Protein AF-A0A934NDJ3-F1 (afdb_monomer_lite)

Foldseek 3Di:
DDDPVCPDPVNVVVVVVVVVVVVVVVPPVVCVVVCCCPPVVDDPVRVVVVVVVVVVVVVVVCVVVVVVVVPDPDPDD

Organism: NCBI:txid3127016

Secondary structure (DSSP, 8-state):
---GGGG-HHHHHHHHHHHHHHHHHHHSTTHHHHHHHHTS---HHHHHHHHHHHHHHHHHHHHHHHHHHHTS-----

InterPro domains:
  IPR036259 MFS transporter superfamily [G3DSA:1.20.1250.20] (5-77)
  IPR036259 MFS transporter superfamily [SSF103473] (3-74)

Sequence (77 aa):
MRNPLVRTRPLRQLTLANALLGLSSSLAPPFVPIWLTTLVGASPTQIGLLLTLSGAGGVLVSTAFGSLSDQLPSRSR

pLDDT: mean 87.38, std 12.7, range [44.12, 97.75]

Radius of gyration: 18.46 Å; chains: 1; bounding box: 49×24×44 Å

Structure (mmCIF, N/CA/C/O backbone):
data_AF-A0A934NDJ3-F1
#
_entry.id   AF-A0A934NDJ3-F1
#
loop_
_atom_site.group_PDB
_atom_site.id
_atom_site.type_symbol
_atom_site.label_atom_id
_atom_site.label_alt_id
_atom_site.label_comp_id
_atom_site.label_asym_id
_atom_site.label_entity_id
_atom_site.label_seq_id
_atom_site.pdbx_PDB_ins_code
_atom_site.Cartn_x
_atom_site.Cartn_y
_atom_site.Cartn_z
_atom_site.occupancy
_atom_site.B_iso_or_equiv
_atom_site.auth_seq_id
_atom_site.auth_comp_id
_atom_site.auth_asym_id
_atom_site.auth_atom_id
_atom_site.pdbx_PDB_model_num
ATOM 1 N N . MET A 1 1 ? 32.022 12.269 -5.385 1.00 49.44 1 MET A N 1
ATOM 2 C CA . MET A 1 1 ? 31.884 11.633 -6.716 1.00 49.44 1 MET A CA 1
ATOM 3 C C . MET A 1 1 ? 30.456 11.853 -7.220 1.00 49.44 1 MET A C 1
ATOM 5 O O . MET A 1 1 ? 29.533 11.287 -6.653 1.00 49.44 1 MET A O 1
ATOM 9 N N . ARG A 1 2 ? 30.234 12.754 -8.191 1.00 53.88 2 ARG A N 1
ATOM 10 C CA . ARG A 1 2 ? 28.895 13.039 -8.753 1.00 53.88 2 ARG A CA 1
ATOM 11 C C . ARG A 1 2 ? 28.593 12.007 -9.844 1.00 53.88 2 ARG A C 1
ATOM 13 O O . ARG A 1 2 ? 29.173 12.090 -10.918 1.00 53.88 2 ARG A O 1
ATOM 20 N N . ASN A 1 3 ? 27.744 11.025 -9.549 1.00 58.56 3 ASN A N 1
ATOM 21 C CA . ASN A 1 3 ? 27.456 9.926 -10.471 1.00 58.56 3 ASN A CA 1
ATOM 22 C C . ASN A 1 3 ? 26.549 10.417 -11.631 1.00 58.56 3 ASN A C 1
ATOM 24 O O . ASN A 1 3 ? 25.428 10.863 -11.363 1.00 58.56 3 ASN A O 1
ATOM 28 N N . PRO A 1 4 ? 27.000 10.380 -12.902 1.00 60.84 4 PRO A N 1
ATOM 29 C CA . PRO A 1 4 ? 26.267 10.930 -14.053 1.00 60.84 4 PRO A CA 1
ATOM 30 C C . PRO A 1 4 ? 24.914 10.246 -14.319 1.00 60.84 4 PRO A C 1
ATOM 32 O O . PRO A 1 4 ? 24.045 10.839 -14.959 1.00 60.84 4 PRO A O 1
ATOM 35 N N . LEU A 1 5 ? 24.691 9.052 -13.761 1.00 60.41 5 LEU A N 1
ATOM 36 C CA . LEU A 1 5 ? 23.437 8.298 -13.870 1.00 60.41 5 LEU A CA 1
ATOM 37 C C . LEU A 1 5 ? 22.241 8.991 -13.186 1.00 60.41 5 LEU A C 1
ATOM 39 O O . LEU A 1 5 ? 21.100 8.794 -13.602 1.00 60.41 5 LEU A O 1
ATOM 43 N N . VAL A 1 6 ? 22.488 9.867 -12.200 1.00 60.78 6 VAL A N 1
ATOM 44 C CA . VAL A 1 6 ? 21.438 10.580 -11.441 1.00 60.78 6 VAL A CA 1
ATOM 45 C C . VAL A 1 6 ? 20.737 11.671 -12.278 1.00 60.78 6 VAL A C 1
ATOM 47 O O . VAL A 1 6 ? 19.677 12.173 -11.913 1.00 60.78 6 VAL A O 1
ATOM 50 N N . ARG A 1 7 ? 21.306 12.054 -13.430 1.00 66.25 7 ARG A N 1
ATOM 51 C CA . ARG A 1 7 ? 20.818 13.175 -14.256 1.00 66.25 7 ARG A CA 1
ATOM 52 C C . ARG A 1 7 ? 19.945 12.782 -15.445 1.00 66.25 7 ARG A C 1
ATOM 54 O O . ARG A 1 7 ? 19.539 13.667 -16.200 1.00 66.25 7 ARG A O 1
ATOM 61 N N . THR A 1 8 ? 19.631 11.504 -15.633 1.00 81.94 8 THR A N 1
ATOM 62 C CA . THR A 1 8 ? 18.778 11.100 -16.757 1.00 81.94 8 THR A CA 1
ATOM 63 C C . THR A 1 8 ? 17.321 11.517 -16.505 1.00 81.94 8 THR A C 1
ATOM 65 O O . THR A 1 8 ? 16.791 11.403 -15.397 1.00 81.94 8 THR A O 1
ATOM 68 N N . ARG A 1 9 ? 16.655 12.039 -17.545 1.00 83.25 9 ARG A N 1
ATOM 69 C CA . ARG A 1 9 ? 15.233 12.423 -17.508 1.00 83.25 9 ARG A CA 1
ATOM 70 C C . ARG A 1 9 ? 14.312 11.310 -16.958 1.00 83.25 9 ARG A C 1
ATOM 72 O O . ARG A 1 9 ? 13.495 11.655 -16.102 1.00 83.25 9 ARG A O 1
ATOM 79 N N . PRO A 1 10 ? 14.449 10.024 -17.358 1.00 85.19 10 PRO A N 1
ATOM 80 C CA . PRO A 1 10 ? 13.619 8.941 -16.819 1.00 85.19 10 PRO A CA 1
ATOM 81 C C . PRO A 1 10 ? 13.853 8.687 -15.329 1.00 85.19 10 PRO A C 1
ATOM 83 O O . PRO A 1 10 ? 12.892 8.523 -14.583 1.00 85.19 10 PRO A O 1
ATOM 86 N N . LEU A 1 11 ? 15.101 8.730 -14.856 1.00 85.94 11 LEU A N 1
ATOM 87 C CA . LEU A 1 11 ? 15.385 8.532 -13.436 1.00 85.94 11 LEU A CA 1
ATOM 88 C C . LEU A 1 11 ? 14.788 9.660 -12.589 1.00 85.94 11 LEU A C 1
ATOM 90 O O . LEU A 1 11 ? 14.164 9.386 -11.573 1.00 85.94 11 LEU A O 1
ATOM 94 N N . ARG A 1 12 ? 14.865 10.916 -13.049 1.00 88.00 12 ARG A N 1
ATOM 95 C CA . ARG A 1 12 ? 14.199 12.043 -12.375 1.00 88.00 12 ARG A CA 1
ATOM 96 C C . ARG A 1 12 ? 12.678 11.866 -12.309 1.00 88.00 12 ARG A C 1
ATOM 98 O O . ARG A 1 12 ? 12.078 12.202 -11.293 1.00 88.00 12 ARG A O 1
ATOM 105 N N . GLN A 1 13 ? 12.058 11.363 -13.379 1.00 90.69 13 GLN A N 1
ATOM 106 C CA . GLN A 1 13 ? 10.619 11.076 -13.406 1.00 90.69 13 GLN A CA 1
ATOM 107 C C . GLN A 1 13 ? 10.252 9.961 -12.425 1.00 90.69 13 GLN A C 1
ATOM 109 O O . GLN A 1 13 ? 9.302 10.127 -11.666 1.00 90.69 13 GLN A O 1
ATOM 114 N N . LEU A 1 14 ? 11.029 8.876 -12.386 1.00 90.56 14 LEU A N 1
ATOM 115 C CA . LEU A 1 14 ? 10.842 7.787 -11.426 1.00 90.56 14 LEU A CA 1
ATOM 116 C C . LEU A 1 14 ? 11.030 8.263 -9.985 1.00 90.56 14 LEU A C 1
ATOM 118 O O . LEU A 1 14 ? 10.199 7.963 -9.136 1.00 90.56 14 LEU A O 1
ATOM 122 N N . THR A 1 15 ? 12.071 9.051 -9.705 1.00 92.44 15 THR A N 1
ATOM 123 C CA . THR A 1 15 ? 12.289 9.627 -8.372 1.00 92.44 15 THR A CA 1
ATOM 124 C C . THR A 1 15 ? 11.118 10.510 -7.952 1.00 92.44 15 THR A C 1
ATOM 126 O O . THR A 1 15 ? 10.651 10.388 -6.825 1.00 92.44 15 THR A O 1
ATOM 129 N N . LEU A 1 16 ? 10.610 11.365 -8.847 1.00 94.25 16 LEU A N 1
ATOM 130 C CA . LEU A 1 16 ? 9.454 12.212 -8.551 1.00 94.25 16 LEU A CA 1
ATOM 131 C C . LEU A 1 16 ? 8.188 11.37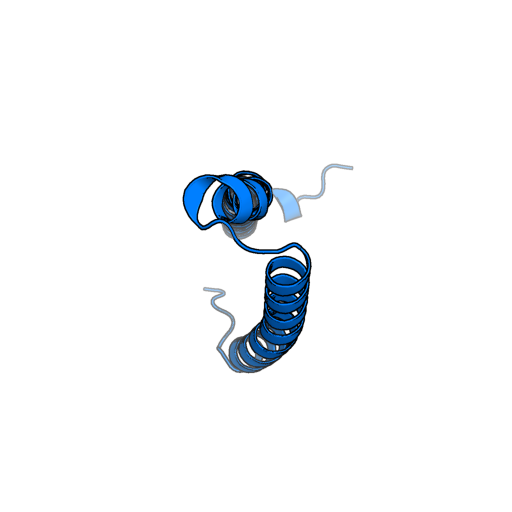9 -8.315 1.00 94.25 16 LEU A C 1
ATOM 133 O O . LEU A 1 16 ? 7.481 11.620 -7.341 1.00 94.25 16 LEU A O 1
ATOM 137 N N . ALA A 1 17 ? 7.921 10.387 -9.166 1.00 94.69 17 ALA A N 1
ATOM 138 C CA . ALA A 1 17 ? 6.781 9.490 -9.006 1.00 94.69 17 ALA A CA 1
ATOM 139 C C . ALA A 1 17 ? 6.843 8.744 -7.664 1.00 94.69 17 ALA A C 1
ATOM 141 O O . ALA A 1 17 ? 5.860 8.717 -6.926 1.00 94.69 17 ALA A O 1
ATOM 142 N N . ASN A 1 18 ? 8.015 8.215 -7.307 1.00 94.44 18 ASN A N 1
ATOM 143 C CA . ASN A 1 18 ? 8.198 7.485 -6.058 1.00 94.44 18 ASN A CA 1
ATOM 144 C C . ASN A 1 18 ? 8.113 8.406 -4.830 1.00 94.44 18 ASN A C 1
ATOM 146 O O . ASN A 1 18 ? 7.576 8.010 -3.800 1.00 94.44 18 ASN A O 1
ATOM 150 N N . ALA A 1 19 ? 8.585 9.652 -4.941 1.00 95.06 19 ALA A N 1
ATOM 151 C CA . ALA A 1 19 ? 8.448 10.650 -3.883 1.00 95.06 19 ALA A CA 1
ATOM 152 C C . ALA A 1 19 ? 6.981 11.036 -3.646 1.00 95.06 19 ALA A C 1
ATOM 154 O O . ALA A 1 19 ? 6.546 11.099 -2.499 1.00 95.06 19 ALA A O 1
ATOM 155 N N . LEU A 1 20 ? 6.204 11.249 -4.713 1.00 95.81 20 LEU A N 1
ATOM 156 C CA . LEU A 1 20 ? 4.773 11.550 -4.610 1.00 95.81 20 LEU A CA 1
ATOM 157 C C . LEU A 1 20 ? 3.989 10.372 -4.021 1.00 95.81 20 LEU A C 1
ATOM 159 O O . LEU A 1 20 ? 3.143 10.574 -3.148 1.00 95.81 20 LEU A O 1
ATOM 163 N N . LEU A 1 21 ? 4.307 9.146 -4.445 1.00 94.25 21 LEU A N 1
ATOM 164 C CA . LEU A 1 21 ? 3.722 7.935 -3.874 1.00 94.25 21 LEU A CA 1
ATOM 165 C C . LEU A 1 21 ? 4.067 7.796 -2.384 1.00 94.25 21 LEU A C 1
ATOM 167 O O . LEU A 1 21 ? 3.180 7.544 -1.568 1.00 94.25 21 LEU A O 1
ATOM 171 N N . GLY A 1 22 ? 5.334 8.006 -2.017 1.00 92.88 22 GLY A N 1
ATOM 172 C CA . GLY A 1 22 ? 5.796 7.965 -0.630 1.00 92.88 22 GLY A CA 1
ATOM 173 C C . GLY A 1 22 ? 5.133 9.031 0.245 1.00 92.88 22 GLY A C 1
ATOM 174 O O . GLY A 1 22 ? 4.709 8.732 1.360 1.00 92.88 22 GLY A O 1
ATOM 175 N N . LEU A 1 23 ? 4.966 10.249 -0.276 1.00 94.19 23 LEU A N 1
ATOM 176 C CA . LEU A 1 23 ? 4.263 11.334 0.408 1.00 94.19 23 LEU A CA 1
ATOM 177 C C . LEU A 1 23 ? 2.796 10.967 0.662 1.00 94.19 23 LEU A C 1
ATOM 179 O O . LEU A 1 23 ? 2.326 11.059 1.793 1.00 94.19 23 LEU A O 1
ATOM 183 N N . SER A 1 24 ? 2.090 10.490 -0.365 1.00 91.50 24 SER A N 1
ATOM 184 C CA . SER A 1 24 ? 0.702 10.029 -0.231 1.00 91.50 24 SER A CA 1
ATOM 185 C C . SER A 1 24 ? 0.573 8.900 0.800 1.00 91.50 24 SER A C 1
ATOM 187 O O . SER A 1 24 ? -0.289 8.955 1.681 1.00 91.50 24 SER A O 1
ATOM 189 N N . SER A 1 25 ? 1.495 7.937 0.751 1.00 89.81 25 SER A N 1
ATOM 190 C CA . SER A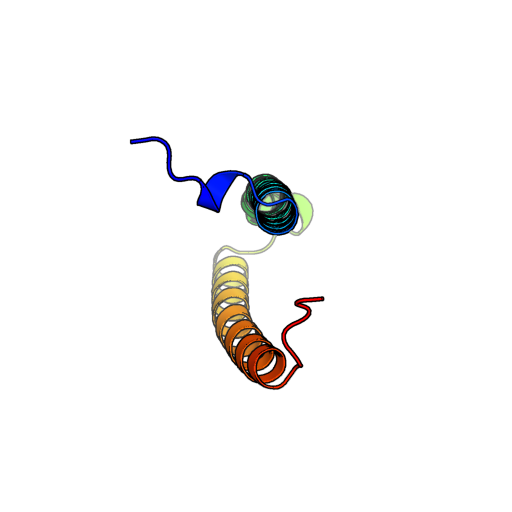 1 25 ? 1.545 6.790 1.667 1.00 89.81 25 SER A CA 1
ATOM 191 C C . SER A 1 25 ? 1.943 7.171 3.093 1.00 89.81 25 SER A C 1
ATOM 193 O O . SER A 1 25 ? 1.720 6.397 4.012 1.00 89.81 25 SER A O 1
ATOM 195 N N . SER A 1 26 ? 2.530 8.348 3.304 1.00 91.06 26 SER A N 1
ATOM 196 C CA . SER A 1 26 ? 2.876 8.845 4.642 1.00 91.06 26 SER A CA 1
ATOM 197 C C . SER A 1 26 ? 1.724 9.622 5.276 1.00 91.06 26 SER A C 1
ATOM 199 O O . SER A 1 26 ? 1.626 9.691 6.497 1.00 91.06 26 SER A O 1
ATOM 201 N N . LEU A 1 27 ? 0.845 10.201 4.453 1.00 90.38 27 LEU A N 1
ATOM 202 C CA . LEU A 1 27 ? -0.290 10.983 4.926 1.00 90.38 27 LEU A CA 1
ATOM 203 C C . LEU A 1 27 ? -1.469 10.091 5.298 1.00 90.38 27 LEU A C 1
ATOM 205 O O . LEU A 1 27 ? -1.953 10.196 6.410 1.00 90.38 27 LEU A O 1
ATOM 209 N N . ALA A 1 28 ? -1.940 9.213 4.412 1.00 85.50 28 ALA A N 1
ATOM 210 C CA . ALA A 1 28 ? -3.229 8.540 4.618 1.00 85.50 28 ALA A CA 1
ATOM 211 C C . ALA A 1 28 ? -3.239 7.419 5.687 1.00 85.50 28 ALA A C 1
ATOM 213 O O . ALA A 1 28 ? -4.128 7.432 6.543 1.00 85.50 28 ALA A O 1
ATOM 214 N N . PRO A 1 29 ? -2.288 6.463 5.704 1.00 88.00 29 PRO A N 1
ATOM 215 C CA . PRO A 1 29 ? -2.335 5.308 6.605 1.00 88.00 29 PRO A CA 1
ATOM 216 C C . PRO A 1 29 ? -2.423 5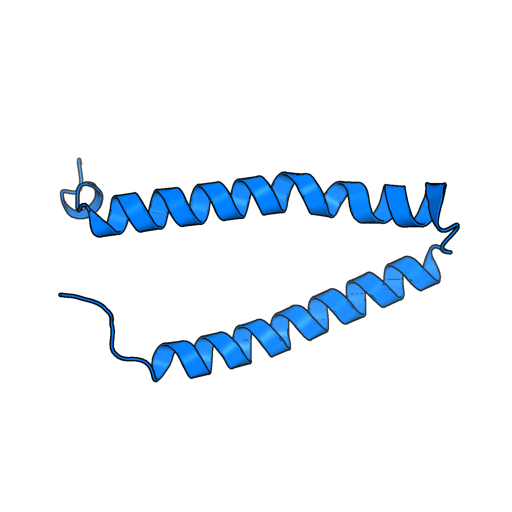.616 8.108 1.00 88.00 29 PRO A C 1
ATOM 218 O O . PRO A 1 29 ? -3.214 4.946 8.775 1.00 88.00 29 PRO A O 1
ATOM 221 N N . PRO A 1 30 ? -1.699 6.602 8.681 1.00 87.38 30 PRO A N 1
ATOM 222 C CA . PRO A 1 30 ? -1.780 6.862 10.120 1.00 87.38 30 PRO A CA 1
ATOM 223 C C . PRO A 1 30 ? -3.160 7.357 10.579 1.00 87.38 30 PRO A C 1
ATOM 225 O O . PRO A 1 30 ? -3.502 7.184 11.747 1.00 87.38 30 PRO A O 1
ATOM 228 N N . PHE A 1 31 ? -3.985 7.919 9.687 1.00 90.94 31 PHE A N 1
ATOM 229 C CA . PHE A 1 31 ? -5.342 8.356 10.037 1.00 90.94 31 PHE A CA 1
ATOM 230 C C . PHE A 1 31 ? -6.377 7.227 9.991 1.00 90.94 31 PHE A C 1
ATOM 232 O O . PHE A 1 31 ? -7.455 7.377 10.564 1.00 90.94 31 PHE A O 1
ATOM 239 N N . VAL A 1 32 ? -6.071 6.089 9.360 1.00 89.75 32 VAL A N 1
ATOM 240 C CA . VAL A 1 32 ? -7.025 4.976 9.212 1.00 89.75 32 VAL A CA 1
ATOM 241 C C . VAL A 1 32 ? -7.448 4.384 10.566 1.00 89.75 32 VAL A C 1
ATOM 243 O O . VAL A 1 32 ? -8.654 4.261 10.788 1.00 89.75 32 VAL A O 1
ATOM 246 N N . PRO A 1 33 ? -6.540 4.076 11.517 1.00 88.25 33 PRO A N 1
ATOM 247 C CA . PRO A 1 33 ? -6.943 3.580 12.835 1.00 88.25 33 PRO A CA 1
ATOM 248 C C . PRO A 1 33 ? -7.750 4.613 13.631 1.00 88.25 33 PRO A C 1
ATOM 250 O O . PRO A 1 33 ? -8.696 4.256 14.331 1.00 88.25 33 PRO A O 1
ATOM 253 N N . ILE A 1 34 ? -7.410 5.900 13.499 1.00 91.31 34 ILE A N 1
ATOM 254 C CA . ILE A 1 34 ? -8.137 6.994 14.155 1.00 91.31 34 ILE A CA 1
ATOM 255 C C . ILE A 1 34 ? -9.561 7.068 13.601 1.00 91.31 34 ILE A C 1
ATOM 257 O O . ILE A 1 34 ? -10.514 7.104 14.369 1.00 91.31 34 ILE A O 1
ATOM 261 N N . TRP A 1 35 ? -9.733 7.020 12.282 1.00 93.06 35 TRP A N 1
ATOM 262 C CA . TRP A 1 35 ? -11.051 7.017 11.645 1.00 93.06 35 TRP A CA 1
ATOM 263 C C . TRP A 1 35 ? -11.883 5.783 12.038 1.00 93.06 35 TRP A C 1
ATOM 265 O O . TRP A 1 35 ? -13.047 5.915 12.418 1.00 93.06 35 TRP A O 1
ATOM 275 N N . LEU A 1 36 ? -11.273 4.592 12.036 1.00 94.12 36 LEU A N 1
ATOM 276 C CA . LEU A 1 36 ? -11.940 3.348 12.433 1.00 94.12 36 LEU A CA 1
ATOM 277 C C . LEU A 1 36 ? -12.409 3.374 13.890 1.00 94.12 36 LEU A C 1
ATOM 279 O O . LEU A 1 36 ? -13.509 2.923 14.189 1.00 94.12 36 LEU A O 1
ATOM 283 N N . THR A 1 37 ? -11.603 3.913 14.801 1.00 94.00 37 THR A N 1
ATOM 284 C CA . THR A 1 37 ? -11.979 3.989 16.2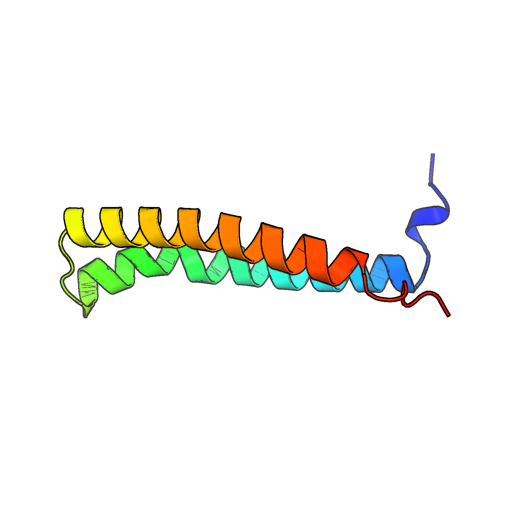21 1.00 94.00 37 THR A CA 1
ATOM 285 C C . THR A 1 37 ? -12.993 5.097 16.496 1.00 94.00 37 THR A C 1
ATOM 287 O O . THR A 1 37 ? -13.952 4.870 17.226 1.00 94.00 37 THR A O 1
ATOM 290 N N . THR A 1 38 ? -12.811 6.284 15.909 1.00 93.88 38 THR A N 1
ATOM 291 C CA . THR A 1 38 ? -13.603 7.480 16.255 1.00 93.88 38 THR A CA 1
ATOM 292 C C . THR A 1 38 ? -14.929 7.589 15.513 1.00 93.88 38 THR A C 1
ATOM 294 O O . THR A 1 38 ? -15.909 8.036 16.102 1.00 93.88 38 THR A O 1
ATOM 297 N N . LEU A 1 39 ? -14.979 7.195 14.238 1.00 94.25 39 LEU A N 1
ATOM 298 C CA . LEU A 1 39 ? -16.166 7.363 13.392 1.00 94.25 39 LEU A CA 1
ATOM 299 C C . LEU A 1 39 ? -16.884 6.043 13.118 1.00 94.25 39 LEU A C 1
ATOM 301 O O . LEU A 1 39 ? -18.108 6.029 13.031 1.00 94.25 39 LEU A O 1
ATOM 305 N N . VAL A 1 40 ? -16.144 4.939 12.996 1.00 94.56 40 VAL A N 1
ATOM 306 C CA . VAL A 1 40 ? -16.735 3.610 12.753 1.00 94.56 40 VAL A CA 1
ATOM 307 C C . VAL A 1 40 ? -17.028 2.869 14.063 1.00 94.56 40 VAL A C 1
ATOM 309 O O . VAL A 1 40 ? -17.885 1.990 14.089 1.00 94.56 40 VAL A O 1
ATOM 312 N N . GLY A 1 41 ? -16.348 3.224 15.159 1.00 94.69 41 GLY A N 1
ATOM 313 C CA . GLY A 1 41 ? -16.478 2.528 16.441 1.00 94.69 41 GLY A CA 1
ATOM 314 C C . GLY A 1 41 ? -15.912 1.104 16.414 1.00 94.69 41 GLY A C 1
ATOM 315 O O . GLY A 1 41 ? -16.374 0.240 17.157 1.00 94.69 41 GLY A O 1
ATOM 316 N N . ALA A 1 42 ? -14.941 0.835 15.536 1.00 94.00 42 ALA A N 1
ATOM 317 C CA . ALA A 1 42 ? -14.347 -0.485 15.380 1.00 94.00 42 ALA A CA 1
ATOM 318 C C . ALA A 1 42 ? -13.585 -0.908 16.644 1.00 94.00 42 ALA A C 1
ATOM 320 O O . ALA A 1 42 ? -12.824 -0.129 17.228 1.00 94.00 42 ALA A O 1
ATOM 321 N N . SER A 1 43 ? -13.745 -2.171 17.042 1.00 95.25 43 SER A N 1
ATOM 322 C CA . SER A 1 43 ? -13.009 -2.728 18.175 1.00 95.25 43 SER A CA 1
ATOM 323 C C . SER A 1 43 ? -11.517 -2.912 17.840 1.00 95.25 43 SER A C 1
ATOM 325 O O . SER A 1 43 ? -11.154 -3.100 16.672 1.00 95.25 43 SER A O 1
ATOM 327 N N . PRO A 1 44 ? -10.623 -2.966 18.848 1.00 91.81 44 PRO A N 1
ATOM 328 C CA . PRO A 1 44 ? -9.202 -3.240 18.620 1.00 91.81 44 PRO A CA 1
ATOM 329 C C . PRO A 1 44 ? -8.948 -4.547 17.855 1.00 91.81 44 PRO A C 1
ATOM 331 O O . PRO A 1 44 ? -8.043 -4.620 17.026 1.00 91.81 44 PRO A O 1
ATOM 334 N N . THR A 1 45 ? -9.773 -5.573 18.087 1.00 95.62 45 THR A N 1
ATOM 335 C CA . THR A 1 45 ? -9.676 -6.862 17.391 1.00 95.62 45 THR A CA 1
ATOM 336 C C . THR A 1 45 ? -10.047 -6.756 15.913 1.00 95.62 45 THR A C 1
ATOM 338 O O . THR A 1 45 ? -9.357 -7.335 15.077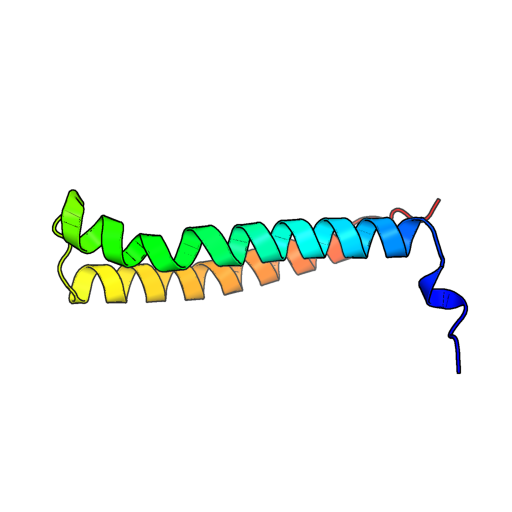 1.00 95.62 45 THR A O 1
ATOM 341 N N . GLN A 1 46 ? -11.082 -5.983 15.568 1.00 95.00 46 GLN A N 1
ATOM 342 C CA . GLN A 1 46 ? -11.466 -5.731 14.175 1.00 95.00 46 GLN A CA 1
ATOM 343 C C . GLN A 1 46 ? -10.379 -4.961 13.421 1.00 95.00 46 GLN A C 1
ATOM 345 O O . GLN A 1 46 ? -10.062 -5.302 12.282 1.00 95.00 46 GLN A O 1
ATOM 350 N N . ILE A 1 47 ? -9.767 -3.965 14.066 1.00 93.81 47 ILE A N 1
ATOM 351 C CA . ILE A 1 47 ? -8.653 -3.204 13.487 1.00 93.81 47 ILE A CA 1
ATOM 352 C C . ILE A 1 47 ? -7.444 -4.117 13.272 1.00 93.81 47 ILE A C 1
ATOM 354 O O . ILE A 1 47 ? -6.863 -4.113 12.188 1.00 93.81 47 ILE A O 1
ATOM 358 N N . GLY A 1 48 ? -7.095 -4.941 14.265 1.00 92.56 48 GLY A N 1
ATOM 359 C CA . GLY A 1 48 ? -6.015 -5.921 14.142 1.00 92.56 48 GLY A CA 1
ATOM 360 C C . GLY A 1 48 ? -6.227 -6.872 12.963 1.00 92.56 48 GLY A C 1
ATOM 361 O O . GLY A 1 48 ? -5.344 -7.002 12.117 1.00 92.56 48 GLY A O 1
ATOM 362 N N . LEU A 1 49 ? -7.424 -7.458 12.848 1.00 96.38 49 LEU A N 1
ATOM 363 C CA . LEU A 1 49 ? -7.788 -8.336 11.729 1.00 96.38 49 LEU A CA 1
ATOM 364 C C . LEU A 1 49 ? -7.682 -7.627 10.377 1.00 96.38 49 LEU A C 1
ATOM 366 O O . LEU A 1 49 ? -7.101 -8.178 9.442 1.00 96.38 49 LEU A O 1
ATOM 370 N N . LEU A 1 50 ? -8.201 -6.403 10.272 1.00 93.88 50 LEU A N 1
ATOM 371 C CA . LEU A 1 50 ? -8.120 -5.616 9.044 1.00 93.88 50 LEU A CA 1
ATOM 372 C C . LEU A 1 50 ? -6.665 -5.372 8.630 1.00 93.88 50 LEU A C 1
ATOM 374 O O . LEU A 1 50 ? -6.330 -5.543 7.458 1.00 93.88 50 LEU A O 1
ATOM 378 N N . LEU A 1 51 ? -5.798 -4.990 9.570 1.00 91.38 51 LEU A N 1
ATOM 379 C CA . LEU A 1 51 ? -4.385 -4.732 9.293 1.00 91.38 51 LEU A CA 1
ATOM 380 C C . LEU A 1 51 ? -3.653 -6.007 8.860 1.00 91.38 51 LEU A C 1
ATOM 382 O O . LEU A 1 51 ? -2.890 -5.970 7.894 1.00 91.38 51 LEU A O 1
ATOM 386 N N . THR A 1 52 ? -3.920 -7.142 9.509 1.00 95.06 52 THR A N 1
ATOM 387 C CA . THR A 1 52 ? -3.347 -8.436 9.115 1.00 95.06 52 THR A CA 1
ATOM 388 C C . THR A 1 52 ? -3.777 -8.835 7.705 1.00 95.06 52 THR A C 1
ATOM 390 O O . THR A 1 52 ? -2.928 -9.180 6.881 1.00 95.06 52 THR A O 1
ATOM 393 N N . LEU A 1 53 ? -5.074 -8.740 7.398 1.00 96.81 53 LEU A N 1
ATOM 394 C CA . LEU A 1 53 ? -5.600 -9.043 6.065 1.00 96.81 53 LEU A CA 1
ATOM 395 C C . LEU A 1 53 ? -5.046 -8.085 5.007 1.00 96.81 53 LEU A C 1
ATOM 397 O O . LEU A 1 53 ? -4.696 -8.521 3.913 1.00 96.81 53 LEU A O 1
ATOM 401 N N . SER A 1 54 ? -4.907 -6.802 5.342 1.00 93.19 54 SER A N 1
ATOM 402 C CA . SER A 1 54 ? -4.326 -5.796 4.448 1.00 93.19 54 SER A CA 1
ATOM 403 C C . SER A 1 54 ? -2.856 -6.090 4.151 1.00 93.19 54 SER A C 1
ATOM 405 O O . SER A 1 54 ? -2.441 -6.013 2.997 1.00 93.19 54 SER A O 1
ATOM 407 N N . GLY A 1 55 ? -2.070 -6.477 5.160 1.00 94.00 55 GLY A N 1
ATOM 408 C CA . GLY A 1 55 ? -0.669 -6.864 4.985 1.00 94.00 55 GLY A CA 1
ATOM 409 C C . GLY A 1 55 ? -0.516 -8.118 4.123 1.00 94.00 55 GLY A C 1
ATOM 410 O O . GLY A 1 55 ? 0.232 -8.107 3.146 1.00 94.00 55 GLY A O 1
ATOM 411 N N . ALA A 1 56 ? -1.275 -9.174 4.430 1.00 97.69 56 ALA A N 1
ATOM 412 C CA . ALA A 1 56 ? -1.275 -10.407 3.643 1.00 97.69 56 ALA A CA 1
ATOM 413 C C . ALA A 1 56 ? -1.720 -10.156 2.191 1.00 97.69 56 ALA A C 1
ATOM 415 O O . ALA A 1 56 ? -1.054 -10.586 1.249 1.00 97.69 56 ALA A O 1
ATOM 416 N N . GLY A 1 57 ? -2.800 -9.393 2.005 1.00 97.31 57 GLY A N 1
ATOM 417 C CA . GLY A 1 57 ? -3.275 -8.968 0.692 1.00 97.31 57 GLY A CA 1
ATOM 418 C C . GLY A 1 57 ? -2.226 -8.155 -0.064 1.00 97.31 57 GLY A C 1
ATOM 419 O O . GLY A 1 57 ? -1.982 -8.419 -1.237 1.00 97.31 57 GLY A O 1
ATOM 420 N N . GLY A 1 58 ? -1.538 -7.231 0.609 1.00 95.50 58 GLY A N 1
ATOM 421 C CA . GLY A 1 58 ? -0.454 -6.440 0.027 1.00 95.50 58 GLY A CA 1
ATOM 422 C C . GLY A 1 58 ? 0.701 -7.297 -0.496 1.00 95.50 58 GLY A C 1
ATOM 423 O O . GLY A 1 58 ? 1.195 -7.052 -1.598 1.00 95.50 58 GLY A O 1
ATOM 424 N N . VAL A 1 59 ? 1.100 -8.343 0.233 1.00 96.81 59 VAL A N 1
ATOM 425 C CA . VAL A 1 59 ? 2.129 -9.295 -0.227 1.00 96.81 59 VAL A CA 1
ATOM 426 C C . VAL A 1 59 ? 1.657 -10.063 -1.462 1.00 96.81 59 VAL A C 1
ATOM 428 O O . VAL A 1 59 ? 2.384 -10.137 -2.452 1.00 96.81 59 VAL A O 1
ATOM 431 N N . LEU A 1 60 ? 0.430 -10.588 -1.444 1.00 97.75 60 LEU A N 1
ATOM 432 C CA . LEU A 1 60 ? -0.124 -11.336 -2.578 1.00 97.75 60 LEU A CA 1
ATOM 433 C C . LEU A 1 60 ? -0.225 -10.463 -3.834 1.00 97.75 60 LEU A C 1
ATOM 435 O O . LEU A 1 60 ? 0.228 -10.852 -4.910 1.00 97.75 60 LEU A O 1
ATOM 439 N N . VAL A 1 61 ? -0.769 -9.258 -3.675 1.00 96.62 61 VAL A N 1
ATOM 440 C CA . VAL A 1 61 ? -0.942 -8.284 -4.753 1.00 96.62 61 VAL A CA 1
ATOM 441 C C . VAL A 1 61 ? 0.414 -7.834 -5.292 1.00 96.62 61 VAL A C 1
ATOM 443 O O . VAL A 1 61 ? 0.624 -7.891 -6.500 1.00 96.62 61 VAL A O 1
ATOM 446 N N . SER A 1 62 ? 1.364 -7.446 -4.436 1.00 95.00 62 SER A N 1
ATOM 447 C CA . SER A 1 62 ? 2.698 -7.015 -4.891 1.00 95.00 62 SER A CA 1
ATOM 448 C C . SER A 1 62 ? 3.456 -8.122 -5.619 1.00 95.00 62 SER A C 1
ATOM 450 O O . SER A 1 62 ? 4.077 -7.851 -6.643 1.00 95.00 62 SER A O 1
ATOM 452 N N . THR A 1 63 ? 3.347 -9.369 -5.157 1.00 95.50 63 THR A N 1
ATOM 453 C CA . THR A 1 63 ? 3.958 -10.525 -5.825 1.00 95.50 63 THR A CA 1
ATOM 454 C C . THR A 1 63 ? 3.346 -10.745 -7.209 1.00 95.50 63 THR A C 1
ATOM 456 O O . THR A 1 63 ? 4.072 -10.886 -8.194 1.00 95.50 63 THR A O 1
ATOM 459 N N . ALA A 1 64 ? 2.014 -10.717 -7.310 1.00 95.25 64 ALA A N 1
ATOM 460 C CA . ALA A 1 64 ? 1.315 -10.881 -8.581 1.00 95.25 64 ALA A CA 1
ATOM 461 C C . ALA A 1 64 ? 1.645 -9.748 -9.567 1.00 95.25 64 ALA A C 1
ATOM 463 O O . ALA A 1 64 ? 1.989 -10.009 -10.718 1.00 95.25 64 ALA A O 1
ATOM 464 N N . PHE A 1 65 ? 1.596 -8.490 -9.119 1.00 94.00 65 PHE A N 1
ATOM 465 C CA . PHE A 1 65 ? 1.918 -7.340 -9.965 1.00 94.00 65 PHE A CA 1
ATOM 466 C C . PHE A 1 65 ? 3.397 -7.273 -10.343 1.00 94.00 65 PHE A C 1
ATOM 468 O O . PHE A 1 65 ? 3.696 -6.873 -11.464 1.00 94.00 65 PHE A O 1
ATOM 475 N N . GLY A 1 66 ? 4.309 -7.695 -9.465 1.00 92.56 66 GLY A N 1
ATOM 476 C CA . GLY A 1 66 ? 5.725 -7.845 -9.798 1.00 92.56 66 GLY A CA 1
ATOM 477 C C . GLY A 1 66 ? 5.914 -8.851 -10.931 1.00 92.56 66 GLY A C 1
ATOM 478 O O . GLY A 1 66 ? 6.465 -8.510 -11.973 1.00 92.56 66 GLY A O 1
ATOM 479 N N . SER A 1 67 ? 5.324 -10.041 -10.790 1.00 92.94 67 SER A N 1
ATOM 480 C CA . SER A 1 67 ? 5.378 -11.079 -11.826 1.00 92.94 67 SER A CA 1
ATOM 481 C C . SER A 1 67 ? 4.763 -10.635 -13.160 1.00 92.94 67 SER A C 1
ATOM 483 O O . SER A 1 67 ? 5.305 -10.948 -14.221 1.00 92.94 67 SER A O 1
ATOM 485 N N . LEU A 1 68 ? 3.651 -9.893 -13.132 1.00 92.88 68 LEU A N 1
ATOM 486 C CA . LEU A 1 68 ? 3.045 -9.315 -14.336 1.00 92.88 68 LEU A CA 1
ATOM 487 C C . LEU A 1 68 ? 3.925 -8.219 -14.949 1.00 92.88 68 LEU A C 1
ATOM 489 O O . LEU A 1 68 ? 4.035 -8.132 -16.170 1.00 92.88 68 LEU A O 1
ATOM 493 N N . SER A 1 69 ? 4.554 -7.388 -14.117 1.00 90.50 69 SER A N 1
ATOM 494 C CA . SER A 1 69 ? 5.448 -6.317 -14.560 1.00 90.50 69 SER A CA 1
ATOM 495 C C . SER A 1 69 ? 6.680 -6.866 -15.272 1.00 90.50 69 SER A C 1
ATOM 497 O O . SER A 1 69 ? 7.090 -6.297 -16.281 1.00 90.50 69 SER A O 1
ATOM 499 N N . ASP A 1 70 ? 7.240 -7.976 -14.794 1.00 90.75 70 ASP A N 1
ATOM 500 C CA . ASP A 1 70 ? 8.427 -8.601 -15.390 1.00 90.75 70 ASP A CA 1
ATOM 501 C C . ASP A 1 70 ? 8.160 -9.168 -16.795 1.00 90.75 70 ASP A C 1
ATOM 503 O O . ASP A 1 70 ? 9.075 -9.301 -17.606 1.00 90.75 70 ASP A O 1
ATOM 507 N N . GLN A 1 71 ? 6.898 -9.473 -17.107 1.00 89.75 71 GLN A N 1
ATOM 508 C CA . GLN A 1 71 ? 6.474 -9.972 -18.420 1.00 89.75 71 GLN A CA 1
ATOM 509 C C . GLN A 1 71 ? 6.209 -8.847 -19.432 1.00 89.75 71 GLN A C 1
ATOM 511 O O . GLN A 1 71 ? 6.072 -9.111 -20.629 1.00 89.75 71 GLN A O 1
ATOM 516 N N . LEU A 1 72 ? 6.121 -7.590 -18.983 1.00 83.62 72 LEU A N 1
ATOM 517 C CA . LEU A 1 72 ? 5.878 -6.452 -19.863 1.00 83.62 72 LEU A CA 1
ATOM 518 C C . LEU A 1 72 ? 7.192 -5.948 -20.481 1.00 83.62 72 LEU A C 1
ATOM 520 O O . LEU A 1 72 ? 8.217 -5.886 -19.801 1.00 83.62 72 LEU A O 1
ATOM 524 N N . PRO A 1 73 ? 7.186 -5.508 -21.756 1.00 77.19 73 PRO A N 1
ATOM 525 C CA . PRO A 1 73 ? 8.358 -4.883 -22.348 1.00 77.19 73 PRO A CA 1
ATOM 526 C C . PRO A 1 73 ? 8.786 -3.671 -21.519 1.00 77.19 73 PRO A C 1
ATOM 528 O O . PRO A 1 73 ? 7.996 -2.745 -21.309 1.00 77.19 73 PRO A O 1
ATOM 531 N N . SER A 1 74 ? 10.052 -3.659 -21.091 1.00 68.94 74 SER A N 1
ATOM 532 C CA . SER A 1 74 ? 10.715 -2.476 -20.540 1.00 68.94 74 SER A CA 1
ATOM 533 C C . SER A 1 74 ? 10.430 -1.287 -21.461 1.00 68.94 74 SER A C 1
ATOM 535 O O . SER A 1 74 ? 10.862 -1.263 -22.616 1.00 68.94 74 SER A O 1
ATOM 537 N N . ARG A 1 75 ? 9.6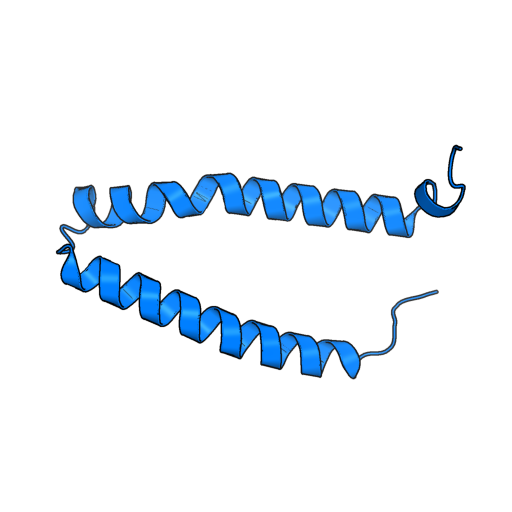55 -0.305 -20.981 1.00 64.12 75 ARG A N 1
ATOM 538 C CA . ARG A 1 75 ? 9.416 0.962 -21.690 1.00 64.12 75 ARG A CA 1
ATOM 539 C C . ARG A 1 75 ? 10.688 1.815 -21.628 1.00 64.12 75 ARG A C 1
ATOM 541 O O . ARG A 1 75 ? 10.722 2.857 -20.985 1.00 64.12 75 ARG A O 1
ATOM 548 N N . SER A 1 76 ? 11.742 1.349 -22.288 1.00 54.59 76 SER A N 1
ATOM 549 C CA . SER A 1 76 ? 12.933 2.114 -22.629 1.00 54.59 76 SER A CA 1
ATOM 550 C C . SER A 1 76 ? 12.905 2.344 -24.141 1.00 54.59 76 SER A C 1
ATOM 552 O O . SER A 1 76 ? 13.342 1.508 -24.928 1.00 54.59 76 SER A O 1
ATOM 554 N N . ARG A 1 77 ? 12.298 3.462 -24.543 1.00 44.12 77 ARG A N 1
ATOM 555 C CA . ARG A 1 77 ? 12.538 4.136 -25.822 1.00 44.12 77 ARG A CA 1
ATOM 556 C C . ARG A 1 77 ? 12.905 5.578 -25.519 1.00 44.12 77 ARG A C 1
ATOM 558 O O . ARG A 1 77 ? 12.269 6.146 -24.602 1.00 44.12 77 ARG A O 1
#